Protein AF-A9YT18-F1 (afdb_monomer_lite)

Structure (mmCIF, N/CA/C/O backbone):
data_AF-A9YT18-F1
#
_entry.id   AF-A9YT18-F1
#
loop_
_atom_site.group_PDB
_atom_site.id
_atom_site.type_symbol
_atom_site.label_atom_id
_atom_site.label_alt_id
_atom_site.label_comp_id
_atom_site.label_asym_id
_atom_site.label_entity_id
_atom_site.label_seq_id
_atom_site.pdbx_PDB_ins_code
_atom_site.Cartn_x
_atom_site.Cartn_y
_atom_site.Cartn_z
_atom_site.occupancy
_atom_site.B_iso_or_equiv
_atom_site.auth_seq_id
_atom_site.auth_comp_id
_atom_site.auth_asym_id
_atom_site.auth_atom_id
_atom_site.pdbx_PDB_model_num
ATOM 1 N N . LEU A 1 1 ? 2.491 -1.781 -35.349 1.00 72.50 1 LEU A N 1
ATOM 2 C CA . LEU A 1 1 ? 1.816 -2.955 -35.963 1.00 72.50 1 LEU A CA 1
ATOM 3 C C . LEU A 1 1 ? 1.189 -2.641 -37.319 1.00 72.50 1 LEU A C 1
ATOM 5 O O . LEU A 1 1 ? 1.474 -3.359 -38.265 1.00 72.50 1 LEU A O 1
ATOM 9 N N . TRP A 1 2 ? 0.388 -1.575 -37.447 1.00 85.00 2 TRP A N 1
ATOM 10 C CA . TRP A 1 2 ? -0.255 -1.198 -38.718 1.00 85.00 2 TRP A CA 1
ATOM 11 C C . TRP A 1 2 ? 0.732 -1.063 -39.898 1.00 85.00 2 TRP A C 1
ATOM 13 O O . TRP A 1 2 ? 0.502 -1.665 -40.943 1.00 85.00 2 TRP A O 1
ATOM 23 N N . CYS A 1 3 ? 1.879 -0.404 -39.691 1.00 82.00 3 CYS A N 1
ATOM 24 C CA . CYS A 1 3 ? 2.915 -0.234 -40.722 1.00 82.00 3 CYS A CA 1
ATOM 25 C C . CYS A 1 3 ? 3.672 -1.520 -41.110 1.00 82.00 3 CYS A C 1
ATOM 27 O O . CYS A 1 3 ? 4.308 -1.545 -42.154 1.00 82.00 3 CYS A O 1
ATOM 29 N N . PHE A 1 4 ? 3.603 -2.582 -40.301 1.00 85.62 4 PHE A N 1
ATOM 30 C CA . PHE A 1 4 ? 4.322 -3.849 -40.523 1.00 85.62 4 PHE A CA 1
ATOM 31 C C . PHE A 1 4 ? 3.379 -4.985 -40.956 1.00 85.62 4 PHE A C 1
ATOM 33 O O . PHE A 1 4 ? 3.646 -6.167 -40.741 1.00 85.62 4 PHE A O 1
ATOM 40 N N . ARG A 1 5 ? 2.214 -4.646 -41.526 1.00 87.88 5 ARG A N 1
ATOM 41 C CA . ARG A 1 5 ? 1.257 -5.636 -42.039 1.00 87.88 5 ARG A CA 1
ATOM 42 C C . ARG A 1 5 ? 1.825 -6.302 -43.297 1.00 87.88 5 ARG A C 1
ATOM 44 O O . ARG A 1 5 ? 2.353 -5.614 -44.159 1.00 87.88 5 ARG A O 1
ATOM 51 N N . SER A 1 6 ? 1.595 -7.607 -43.467 1.00 85.69 6 SER A N 1
ATOM 52 C CA . SER A 1 6 ? 2.076 -8.401 -44.619 1.00 85.69 6 SER A CA 1
ATOM 53 C C . SER A 1 6 ? 1.766 -7.792 -46.000 1.00 85.69 6 SER A C 1
ATOM 55 O O . SER A 1 6 ? 2.581 -7.905 -46.908 1.00 85.69 6 SER A O 1
ATOM 57 N N . LYS A 1 7 ? 0.631 -7.091 -46.159 1.00 86.62 7 LYS A N 1
ATOM 58 C CA . LYS A 1 7 ? 0.283 -6.391 -47.412 1.00 86.62 7 LYS A CA 1
ATOM 59 C C . LYS A 1 7 ? 1.126 -5.134 -47.687 1.00 86.62 7 LYS A C 1
ATOM 61 O O . LYS A 1 7 ? 1.215 -4.724 -48.834 1.00 86.62 7 LYS A O 1
ATOM 66 N N . ILE A 1 8 ? 1.679 -4.508 -46.647 1.00 85.56 8 ILE A N 1
ATOM 67 C CA . ILE A 1 8 ? 2.411 -3.231 -46.707 1.00 85.56 8 ILE A CA 1
ATOM 68 C C . ILE A 1 8 ? 3.926 -3.482 -46.653 1.00 85.56 8 ILE A C 1
ATOM 70 O O . ILE A 1 8 ? 4.667 -2.889 -47.429 1.00 85.56 8 ILE A O 1
ATOM 74 N N . SER A 1 9 ? 4.388 -4.405 -45.802 1.00 80.62 9 SER A N 1
ATOM 75 C CA . SER A 1 9 ? 5.783 -4.864 -45.742 1.00 80.62 9 SER A CA 1
ATOM 76 C C . SER A 1 9 ? 5.862 -6.387 -45.966 1.00 80.62 9 SER A C 1
ATOM 78 O O . SER A 1 9 ? 5.867 -7.154 -44.998 1.00 80.62 9 SER A O 1
ATOM 80 N N . PRO A 1 10 ? 5.886 -6.861 -47.225 1.00 80.31 10 PRO A N 1
ATOM 81 C CA . PRO A 1 10 ? 5.877 -8.295 -47.531 1.00 80.31 10 PRO A CA 1
ATOM 82 C C . PRO A 1 10 ? 7.226 -8.991 -47.284 1.00 80.31 10 PRO A C 1
ATOM 84 O O . PRO A 1 10 ? 7.256 -10.201 -47.081 1.00 80.31 10 PRO A O 1
ATOM 87 N N . ILE A 1 11 ? 8.337 -8.246 -47.286 1.00 87.12 11 ILE A N 1
ATOM 88 C CA . ILE A 1 11 ? 9.689 -8.780 -47.069 1.00 87.12 11 ILE A CA 1
ATOM 89 C C . ILE A 1 11 ? 10.172 -8.343 -45.676 1.00 87.12 11 ILE A C 1
ATOM 91 O O . ILE A 1 11 ? 10.188 -7.139 -45.403 1.00 87.12 11 ILE A O 1
ATOM 95 N N . PRO A 1 12 ? 10.573 -9.276 -44.790 1.00 84.12 12 PRO A N 1
ATOM 96 C CA . PRO A 1 12 ? 11.031 -8.930 -43.451 1.00 84.12 12 PRO A CA 1
ATOM 97 C C . PRO A 1 12 ? 12.426 -8.301 -43.486 1.00 84.12 12 PRO A C 1
ATOM 99 O O . PRO A 1 12 ? 13.345 -8.815 -44.128 1.00 84.12 12 PRO A O 1
ATOM 102 N N . GLN A 1 13 ? 12.603 -7.215 -42.736 1.00 83.38 13 GLN A N 1
ATOM 103 C CA . GLN A 1 13 ? 13.930 -6.672 -42.460 1.00 83.38 13 GLN A CA 1
ATOM 104 C C . GLN A 1 13 ? 14.674 -7.598 -41.487 1.00 83.38 13 GLN A C 1
ATOM 106 O O . GLN A 1 13 ? 14.121 -8.015 -40.472 1.00 83.38 13 GLN A O 1
ATOM 111 N N . ARG A 1 14 ? 15.932 -7.930 -41.797 1.00 83.38 14 ARG A N 1
ATOM 112 C CA . ARG A 1 14 ? 16.787 -8.805 -40.977 1.00 83.38 14 ARG A CA 1
ATOM 113 C C . ARG A 1 14 ? 17.767 -7.976 -40.149 1.00 83.38 14 ARG A C 1
ATOM 115 O O . ARG A 1 14 ? 18.955 -7.933 -40.450 1.00 83.38 14 ARG A O 1
ATOM 122 N N . ILE A 1 15 ? 17.253 -7.294 -39.130 1.00 86.25 15 ILE A N 1
ATOM 123 C CA . ILE A 1 15 ? 18.068 -6.601 -38.125 1.00 86.25 15 ILE A CA 1
ATOM 124 C C . ILE A 1 15 ? 18.095 -7.493 -36.887 1.00 86.25 15 ILE A C 1
ATOM 126 O O . ILE A 1 15 ? 17.040 -7.836 -36.364 1.00 86.25 15 ILE A O 1
ATOM 130 N N . VAL A 1 16 ? 19.289 -7.906 -36.463 1.00 87.31 16 VAL A N 1
ATOM 131 C CA . VAL A 1 16 ? 19.453 -8.879 -35.365 1.00 87.31 16 VAL A CA 1
ATOM 132 C C . VAL A 1 16 ? 19.973 -8.220 -34.087 1.00 87.31 16 VAL A C 1
ATOM 134 O O . VAL A 1 16 ? 19.664 -8.693 -33.003 1.00 87.31 16 VAL A O 1
ATOM 137 N N . HIS A 1 17 ? 20.714 -7.113 -34.197 1.00 88.81 17 HIS A N 1
ATOM 138 C CA . HIS A 1 17 ? 21.340 -6.456 -33.049 1.00 88.81 17 HIS A CA 1
ATOM 139 C C . HIS A 1 17 ? 21.197 -4.939 -33.133 1.00 88.81 17 HIS A C 1
ATOM 141 O O . HIS A 1 17 ? 21.303 -4.360 -34.219 1.00 88.81 17 HIS A O 1
ATOM 147 N N . GLY A 1 18 ? 20.990 -4.310 -31.977 1.00 91.81 18 GLY A N 1
ATOM 148 C CA . GLY A 1 18 ? 20.831 -2.867 -31.842 1.00 91.81 18 GLY A CA 1
ATOM 149 C C . GLY A 1 18 ? 21.423 -2.364 -30.531 1.00 91.81 18 GLY A C 1
ATOM 150 O O . GLY A 1 18 ? 20.708 -1.820 -29.700 1.00 91.81 18 GLY A O 1
ATOM 151 N N . THR A 1 19 ? 22.735 -2.508 -30.343 1.00 93.56 19 THR A N 1
ATOM 152 C CA . THR A 1 19 ? 23.405 -2.211 -29.062 1.00 93.56 19 THR A CA 1
ATOM 153 C C . THR A 1 19 ? 23.123 -0.799 -28.530 1.00 93.56 19 THR A C 1
ATOM 155 O O . THR A 1 19 ? 22.974 -0.603 -27.330 1.00 93.56 19 THR A O 1
ATOM 158 N N . THR A 1 20 ? 22.996 0.205 -29.401 1.00 94.75 20 THR A N 1
ATOM 159 C CA . THR A 1 20 ? 22.693 1.584 -28.979 1.00 94.75 20 THR A CA 1
ATOM 160 C C . THR A 1 20 ? 21.284 1.736 -28.407 1.00 94.75 20 THR A C 1
ATOM 162 O O . THR A 1 20 ? 21.108 2.418 -27.397 1.00 94.75 20 THR A O 1
ATOM 165 N N . ILE A 1 21 ? 20.282 1.094 -29.018 1.00 95.06 21 ILE A N 1
ATOM 166 C CA . ILE A 1 21 ? 18.896 1.138 -28.537 1.00 95.06 21 ILE A CA 1
ATOM 167 C C . ILE A 1 21 ? 18.722 0.262 -27.287 1.00 95.06 21 ILE A C 1
ATOM 169 O O . ILE A 1 21 ? 17.997 0.652 -26.375 1.00 95.06 21 ILE A O 1
ATOM 173 N N . GLU A 1 22 ? 19.484 -0.833 -27.196 1.00 95.19 22 GLU A N 1
ATOM 174 C CA . GLU A 1 22 ? 19.595 -1.676 -26.002 1.00 95.19 22 GLU A CA 1
ATOM 175 C C . GLU A 1 22 ? 20.092 -0.902 -24.781 1.00 95.19 22 GLU A C 1
ATOM 177 O O . GLU A 1 22 ? 19.485 -0.955 -23.710 1.00 95.19 22 GLU A O 1
ATOM 182 N N . ILE A 1 23 ? 21.161 -0.121 -24.947 1.00 96.31 23 ILE A N 1
ATOM 183 C CA . ILE A 1 23 ? 21.684 0.740 -23.881 1.00 96.31 23 ILE A CA 1
ATOM 184 C C . ILE A 1 23 ? 20.643 1.798 -23.492 1.00 96.31 23 ILE A C 1
ATOM 186 O O . ILE A 1 23 ? 20.400 2.013 -22.303 1.00 96.31 23 ILE A O 1
ATOM 190 N N . LEU A 1 24 ? 19.985 2.424 -24.474 1.00 96.88 24 LEU A N 1
ATOM 191 C CA . LEU A 1 24 ? 18.994 3.474 -24.230 1.00 96.88 24 LEU A CA 1
ATOM 192 C C . LEU A 1 24 ? 17.813 2.963 -23.392 1.00 96.88 24 LEU A C 1
ATOM 194 O O . LEU A 1 24 ? 17.475 3.574 -22.377 1.00 96.88 24 LEU A O 1
ATOM 198 N N . TRP A 1 25 ? 17.201 1.841 -23.783 1.00 96.19 25 TRP A N 1
ATOM 199 C CA . TRP A 1 25 ? 16.074 1.280 -23.033 1.00 96.19 25 TRP A CA 1
ATOM 200 C C . TRP A 1 25 ? 16.492 0.593 -21.737 1.00 96.19 25 TRP A C 1
ATOM 202 O O . TRP A 1 25 ? 15.621 0.197 -20.978 1.00 96.19 25 TRP A O 1
ATOM 212 N N . THR A 1 26 ? 17.785 0.399 -21.480 1.00 96.19 26 THR A N 1
ATOM 213 C CA . THR A 1 26 ? 18.266 -0.105 -20.186 1.00 96.19 26 THR A CA 1
ATOM 214 C C . THR A 1 26 ? 18.439 1.053 -19.207 1.00 96.19 26 THR A C 1
ATOM 216 O O . THR A 1 26 ? 17.955 0.989 -18.081 1.00 96.19 26 THR A O 1
ATOM 219 N N . ILE A 1 27 ? 19.055 2.153 -19.650 1.00 97.88 27 ILE A N 1
ATOM 220 C CA . ILE A 1 27 ? 19.314 3.332 -18.811 1.00 97.88 27 ILE A CA 1
ATOM 221 C C . ILE A 1 27 ? 18.025 4.098 -18.499 1.00 97.88 27 ILE A C 1
ATOM 223 O O . ILE A 1 27 ? 17.830 4.534 -17.364 1.00 97.88 27 ILE A O 1
ATOM 227 N N . LEU A 1 28 ? 17.137 4.270 -19.484 1.00 97.44 28 LEU A N 1
ATOM 228 C CA . LEU A 1 28 ? 15.929 5.080 -19.318 1.00 97.44 28 LEU A CA 1
ATOM 229 C C . LEU A 1 28 ? 15.026 4.538 -18.186 1.00 97.44 28 LEU A C 1
ATOM 231 O O . LEU A 1 28 ? 14.696 5.317 -17.289 1.00 97.44 28 LEU A O 1
ATOM 235 N N . PRO A 1 29 ? 14.691 3.233 -18.118 1.00 97.19 29 PRO A N 1
ATOM 236 C CA . PRO A 1 29 ? 13.965 2.670 -16.981 1.00 97.19 29 PRO A CA 1
ATOM 237 C C . PRO A 1 29 ? 14.721 2.770 -15.655 1.00 97.19 29 PRO A C 1
ATOM 239 O O . PRO A 1 29 ? 14.094 3.043 -14.635 1.00 97.19 29 PRO A O 1
ATOM 242 N N . SER A 1 30 ? 16.050 2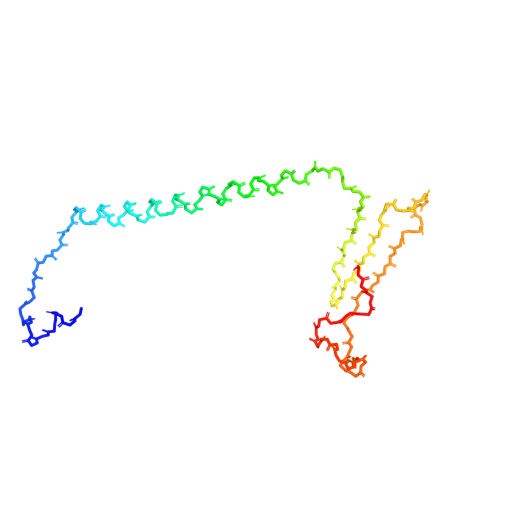.606 -15.639 1.00 97.62 30 SER A N 1
ATOM 243 C CA . SER A 1 30 ? 16.838 2.764 -14.407 1.00 97.62 30 SER A CA 1
ATOM 244 C C . SER A 1 30 ? 16.750 4.180 -13.835 1.00 97.62 30 SER A C 1
ATOM 246 O O . SER A 1 30 ? 16.629 4.345 -12.623 1.00 97.62 30 SER A O 1
ATOM 248 N N . ILE A 1 31 ? 16.754 5.205 -14.691 1.00 97.88 31 ILE A N 1
ATOM 249 C CA . ILE A 1 31 ? 16.573 6.600 -14.271 1.00 97.88 31 ILE A CA 1
ATOM 250 C C . ILE A 1 31 ? 15.158 6.821 -13.718 1.00 97.88 31 ILE A C 1
ATOM 252 O O . ILE A 1 31 ? 15.009 7.461 -12.679 1.00 97.88 31 ILE A O 1
ATOM 256 N N . ILE A 1 32 ? 14.125 6.262 -14.361 1.00 97.69 32 ILE A N 1
ATOM 257 C CA . ILE A 1 32 ? 12.744 6.332 -13.849 1.00 97.69 32 ILE A CA 1
ATOM 258 C C . ILE A 1 32 ? 12.659 5.714 -12.446 1.00 97.69 32 ILE A C 1
ATOM 260 O O . ILE A 1 32 ? 12.088 6.326 -11.545 1.00 97.69 32 ILE A O 1
ATOM 264 N N . LEU A 1 33 ? 13.265 4.541 -12.236 1.00 97.62 33 LEU A N 1
ATOM 265 C CA . LEU A 1 33 ? 13.307 3.901 -10.919 1.00 97.62 33 LEU A CA 1
ATOM 266 C C . LEU A 1 33 ? 14.027 4.769 -9.882 1.00 97.62 33 LEU A C 1
ATOM 268 O O . LEU A 1 33 ? 13.537 4.893 -8.763 1.00 97.62 33 LEU A O 1
ATOM 272 N N . MET A 1 34 ? 15.138 5.412 -10.252 1.00 97.19 34 MET A N 1
ATOM 273 C CA . MET A 1 34 ? 15.858 6.330 -9.363 1.00 97.19 34 MET A CA 1
ATOM 274 C C . MET A 1 34 ? 14.963 7.490 -8.905 1.00 97.19 34 MET A C 1
ATOM 276 O O . MET A 1 34 ? 14.919 7.806 -7.717 1.00 97.19 34 MET A O 1
ATOM 280 N N . PHE A 1 35 ? 14.201 8.091 -9.824 1.00 97.44 35 PHE A N 1
ATOM 281 C CA . PHE A 1 35 ? 13.280 9.182 -9.492 1.00 97.44 35 PHE A CA 1
ATOM 282 C C . PHE A 1 35 ? 12.133 8.756 -8.575 1.00 97.44 35 PHE A C 1
ATOM 284 O O . PHE A 1 35 ? 11.680 9.568 -7.776 1.00 97.44 35 PHE A O 1
ATOM 291 N N . ILE A 1 36 ? 11.671 7.508 -8.668 1.00 97.62 36 ILE A N 1
ATOM 292 C CA . ILE A 1 36 ? 10.639 6.967 -7.771 1.00 97.62 36 ILE A CA 1
ATOM 293 C C . ILE A 1 36 ? 11.239 6.620 -6.399 1.00 97.62 36 ILE A C 1
ATOM 295 O O . ILE A 1 36 ? 10.609 6.851 -5.368 1.00 97.62 36 ILE A O 1
ATOM 299 N N . ALA A 1 37 ? 12.466 6.096 -6.369 1.00 97.44 37 ALA A N 1
ATOM 300 C CA . ALA A 1 37 ? 13.118 5.648 -5.142 1.00 97.44 37 ALA A CA 1
ATOM 301 C C . ALA A 1 37 ? 13.453 6.803 -4.184 1.00 97.44 37 ALA A C 1
ATOM 303 O O . ALA A 1 37 ? 13.259 6.665 -2.980 1.00 97.44 37 ALA A O 1
ATOM 304 N N . ILE A 1 38 ? 13.911 7.950 -4.698 1.00 96.50 38 ILE A N 1
ATOM 305 C CA . ILE A 1 38 ? 14.296 9.108 -3.870 1.00 96.50 38 ILE A CA 1
ATOM 306 C C . ILE A 1 38 ? 13.160 9.575 -2.933 1.00 96.50 38 ILE A C 1
ATOM 308 O O . ILE A 1 38 ? 13.367 9.544 -1.719 1.00 96.50 38 ILE A O 1
ATOM 312 N N . PRO A 1 39 ? 11.961 9.960 -3.421 1.00 94.69 39 PRO A N 1
ATOM 313 C CA . PRO A 1 39 ? 10.873 10.379 -2.538 1.00 94.69 39 PRO A CA 1
ATOM 314 C C . PRO A 1 39 ? 10.373 9.234 -1.649 1.00 94.69 39 PRO A C 1
ATOM 316 O O . PRO A 1 39 ? 9.971 9.483 -0.515 1.00 94.69 39 PRO A O 1
ATOM 319 N N . SER A 1 40 ? 10.439 7.983 -2.127 1.00 95.75 40 SER A N 1
ATOM 320 C CA . SER A 1 40 ? 10.067 6.808 -1.332 1.00 95.75 40 SER A CA 1
ATOM 321 C C . SER A 1 40 ? 10.965 6.637 -0.106 1.00 95.75 40 SER A C 1
ATOM 323 O O . SER A 1 40 ? 10.458 6.355 0.976 1.00 95.75 40 SER A O 1
ATOM 325 N N . PHE A 1 41 ? 12.281 6.812 -0.253 1.00 95.06 41 PHE A N 1
ATOM 326 C CA . PHE A 1 41 ? 13.205 6.722 0.876 1.00 95.06 41 PHE A CA 1
ATOM 327 C C . PHE A 1 41 ? 13.047 7.896 1.834 1.00 95.06 41 PHE A C 1
ATOM 329 O O . PHE A 1 41 ? 13.026 7.679 3.041 1.00 95.06 41 PHE A O 1
ATOM 336 N N . THR A 1 42 ? 12.886 9.122 1.327 1.00 93.06 42 THR A N 1
ATOM 337 C CA . THR A 1 42 ? 12.628 10.285 2.189 1.00 93.06 42 THR A CA 1
ATOM 338 C C . THR A 1 42 ? 11.390 10.066 3.054 1.00 93.06 42 THR A C 1
ATOM 340 O O . THR A 1 42 ? 11.456 10.271 4.261 1.00 93.06 42 THR A O 1
ATOM 343 N N . LEU A 1 43 ? 10.293 9.589 2.458 1.00 91.69 43 LEU A N 1
ATOM 344 C CA . LEU A 1 43 ? 9.064 9.280 3.184 1.00 91.69 43 LEU A CA 1
ATOM 345 C C . LEU A 1 43 ? 9.285 8.196 4.243 1.00 91.69 43 LEU A C 1
ATOM 347 O O . LEU A 1 43 ? 8.839 8.369 5.373 1.00 91.69 43 LEU A O 1
ATOM 351 N N . LEU A 1 44 ? 9.992 7.115 3.898 1.00 91.69 44 LEU A N 1
ATOM 352 C CA . LEU A 1 44 ? 10.290 6.026 4.830 1.00 91.69 44 LEU A CA 1
ATOM 353 C C . LEU A 1 44 ? 11.037 6.533 6.067 1.00 91.69 44 LEU A C 1
ATOM 355 O O . LEU A 1 44 ? 10.624 6.241 7.183 1.00 91.69 44 LEU A O 1
ATOM 359 N N . TYR A 1 45 ? 12.092 7.327 5.879 1.00 89.88 45 TYR A N 1
ATOM 360 C CA . TYR A 1 45 ? 12.851 7.873 7.006 1.00 89.88 45 TYR A CA 1
ATOM 361 C C . TYR A 1 45 ? 12.046 8.895 7.815 1.00 89.88 45 TYR A C 1
ATOM 363 O O . TYR A 1 45 ? 12.125 8.900 9.036 1.00 89.88 45 TYR A O 1
ATOM 371 N N . SER A 1 46 ? 11.216 9.716 7.164 1.00 88.38 46 SER A N 1
ATOM 372 C CA . SER A 1 46 ? 10.331 10.647 7.880 1.00 88.38 46 SER A CA 1
ATOM 373 C C . SER A 1 46 ? 9.252 9.945 8.713 1.00 88.38 46 SER A C 1
ATOM 375 O O . SER A 1 46 ? 8.779 10.524 9.685 1.00 88.38 46 SER A O 1
ATOM 377 N N . MET A 1 47 ? 8.839 8.728 8.341 1.00 86.38 47 MET A N 1
ATOM 378 C CA . MET A 1 47 ? 7.893 7.926 9.128 1.00 86.38 47 MET A CA 1
ATOM 379 C C . MET A 1 47 ? 8.541 7.249 10.341 1.00 86.38 47 MET A C 1
ATOM 381 O O . MET A 1 47 ? 7.844 6.993 11.318 1.00 86.38 47 MET A O 1
ATOM 385 N N . ASP A 1 48 ? 9.838 6.951 10.284 1.00 80.12 48 ASP A N 1
ATOM 386 C CA . ASP A 1 48 ? 10.566 6.325 11.396 1.00 80.12 48 ASP A CA 1
ATOM 387 C C . ASP A 1 48 ? 10.841 7.328 12.534 1.00 80.12 48 ASP A C 1
ATOM 389 O O . ASP A 1 48 ? 10.767 6.979 13.708 1.00 80.12 48 ASP A O 1
ATOM 393 N N . ASP A 1 49 ? 11.026 8.612 12.201 1.00 73.12 49 ASP A N 1
ATOM 394 C CA . ASP A 1 49 ? 11.239 9.712 13.160 1.00 73.12 49 ASP A CA 1
ATOM 395 C C . ASP A 1 49 ? 9.977 10.110 13.974 1.00 73.12 49 ASP A C 1
ATOM 397 O O . ASP A 1 49 ? 9.960 11.149 14.640 1.00 73.12 49 ASP A O 1
ATOM 401 N N . VAL A 1 50 ? 8.909 9.298 13.988 1.00 62.06 50 VAL A N 1
ATOM 402 C CA . VAL A 1 50 ? 7.679 9.530 14.785 1.00 62.06 50 VAL A CA 1
ATOM 403 C C . VAL A 1 50 ? 7.898 9.134 16.255 1.00 62.06 50 VAL A C 1
ATOM 405 O O . VAL A 1 50 ? 7.144 8.377 16.858 1.00 62.06 50 VAL A O 1
ATOM 408 N N . VAL A 1 51 ? 8.956 9.673 16.857 1.00 57.00 51 VAL A N 1
ATOM 409 C CA . VAL A 1 51 ? 9.258 9.562 18.287 1.00 57.00 51 VAL A CA 1
ATOM 410 C C . VAL A 1 51 ? 9.201 10.962 18.885 1.00 57.00 51 VAL A C 1
ATOM 412 O O . VAL A 1 51 ? 10.206 11.558 19.261 1.00 57.00 51 VAL A O 1
ATOM 415 N N . VAL A 1 52 ? 7.997 11.522 18.929 1.00 59.84 52 VAL A N 1
ATOM 416 C CA . VAL A 1 52 ? 7.687 12.629 19.836 1.00 59.84 52 VAL A CA 1
ATOM 417 C C . VAL A 1 52 ? 6.781 12.027 20.891 1.00 59.84 52 VAL A C 1
ATOM 419 O O . VAL A 1 52 ? 5.765 11.436 20.530 1.00 59.84 52 VAL A O 1
ATOM 422 N N . ASP A 1 53 ? 7.212 12.101 22.148 1.00 72.31 53 ASP A N 1
ATOM 423 C CA . ASP A 1 53 ? 6.608 11.458 23.317 1.00 72.31 53 ASP A CA 1
ATOM 424 C C . ASP A 1 53 ? 5.082 11.271 23.182 1.00 72.31 53 ASP A C 1
ATOM 426 O O . ASP A 1 53 ? 4.347 12.266 23.119 1.00 72.31 53 ASP A O 1
ATOM 430 N N . PRO A 1 54 ? 4.582 10.020 23.091 1.00 75.94 54 PRO A N 1
ATOM 431 C CA . PRO A 1 54 ? 3.158 9.788 22.907 1.00 75.94 54 PRO A CA 1
ATOM 432 C C . PRO A 1 54 ? 2.400 10.293 24.137 1.00 75.94 54 PRO A C 1
ATOM 434 O O . PRO A 1 54 ? 2.715 9.935 25.268 1.00 75.94 54 PRO A O 1
ATOM 437 N N . ALA A 1 55 ? 1.384 11.129 23.916 1.00 80.94 55 ALA A N 1
ATOM 438 C CA . ALA A 1 55 ? 0.554 11.651 25.003 1.00 80.94 55 ALA A CA 1
ATOM 439 C C . ALA A 1 55 ? -0.390 10.587 25.596 1.00 80.94 55 ALA A C 1
ATOM 441 O O . ALA A 1 55 ? -0.822 10.734 26.737 1.00 80.94 55 ALA A O 1
ATOM 442 N N . ILE A 1 56 ? -0.746 9.568 24.802 1.00 82.94 56 ILE A N 1
ATOM 443 C CA . ILE A 1 56 ? -1.607 8.440 25.176 1.00 82.94 56 ILE A CA 1
ATOM 444 C C . ILE A 1 56 ? -1.117 7.185 24.445 1.00 82.94 56 ILE A C 1
ATOM 446 O O . ILE A 1 56 ? -0.865 7.220 23.238 1.00 82.94 56 ILE A O 1
ATOM 450 N N . THR A 1 57 ? -1.068 6.071 25.163 1.00 85.50 57 THR A N 1
ATOM 451 C CA . THR A 1 57 ? -0.727 4.738 24.676 1.00 85.50 57 THR A CA 1
ATOM 452 C C . THR A 1 57 ? -1.955 3.835 24.760 1.00 85.50 57 THR A C 1
ATOM 454 O O . THR A 1 57 ? -2.544 3.639 25.826 1.00 85.50 57 THR A O 1
ATOM 457 N N . ILE A 1 58 ? -2.344 3.280 23.611 1.00 87.31 58 ILE A N 1
ATOM 458 C CA . ILE A 1 58 ? -3.422 2.294 23.489 1.00 87.31 58 ILE A CA 1
ATOM 459 C C . ILE A 1 58 ? -2.810 1.008 22.956 1.00 87.31 58 ILE A C 1
ATOM 461 O O . ILE A 1 58 ? -2.134 1.005 21.925 1.00 87.31 58 ILE A O 1
ATOM 465 N N . LYS A 1 59 ? -3.074 -0.099 23.639 1.00 89.31 59 LYS A N 1
ATOM 466 C CA . LYS A 1 59 ? -2.660 -1.429 23.207 1.00 89.31 59 LYS A CA 1
ATOM 467 C C . LYS A 1 59 ? -3.843 -2.133 22.551 1.00 89.31 59 LYS A C 1
ATOM 469 O O . LYS A 1 59 ? -4.826 -2.436 23.214 1.00 89.31 59 LYS A O 1
ATOM 474 N N . ALA A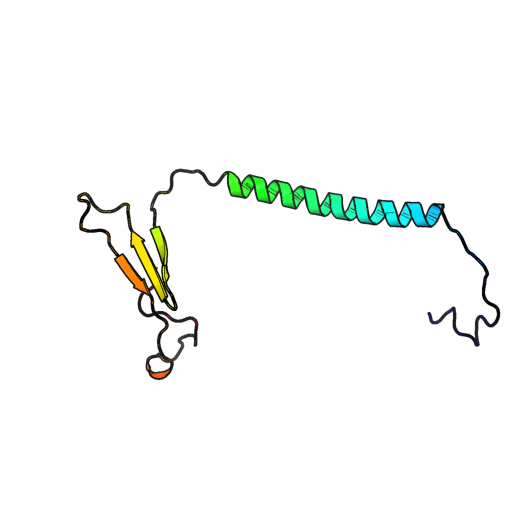 1 60 ? -3.735 -2.394 21.248 1.00 91.88 60 ALA A N 1
ATOM 475 C CA . ALA A 1 60 ? -4.714 -3.163 20.483 1.00 91.88 60 ALA A CA 1
ATOM 476 C C . ALA A 1 60 ? -4.282 -4.636 20.391 1.00 91.88 60 ALA A C 1
ATOM 478 O O . ALA A 1 60 ? -3.206 -4.944 19.873 1.00 91.88 60 ALA A O 1
ATOM 479 N N . ILE A 1 61 ? -5.118 -5.547 20.883 1.00 93.62 61 ILE A N 1
ATOM 480 C CA . ILE A 1 61 ? -4.895 -6.995 20.887 1.00 93.62 61 ILE A CA 1
ATOM 481 C C . ILE A 1 61 ? -5.868 -7.638 19.897 1.00 93.62 61 ILE A C 1
ATOM 483 O O . ILE A 1 61 ? -7.083 -7.513 20.028 1.00 93.62 61 ILE A O 1
ATOM 487 N N . GLY A 1 62 ? -5.332 -8.330 18.892 1.00 94.94 62 GLY A N 1
ATOM 488 C CA . GLY A 1 62 ? -6.133 -9.082 17.926 1.00 94.94 62 GLY A CA 1
ATOM 489 C C . GLY A 1 62 ? -6.405 -10.501 18.416 1.00 94.94 62 GLY A C 1
ATOM 490 O O . GLY A 1 62 ? -5.478 -11.307 18.513 1.00 94.94 62 GLY A O 1
ATOM 491 N N . HIS A 1 63 ? -7.670 -10.816 18.684 1.00 93.00 63 HIS A N 1
ATOM 492 C CA . HIS A 1 63 ? -8.132 -12.172 18.968 1.00 93.00 63 HIS A CA 1
ATOM 493 C C . HIS A 1 63 ? -8.746 -12.803 17.714 1.00 93.00 63 HIS A C 1
ATOM 495 O O . HIS A 1 63 ? -8.983 -12.147 16.697 1.00 93.00 63 HIS A O 1
ATOM 501 N N . GLN A 1 64 ? -9.017 -14.109 17.758 1.00 93.19 64 GLN A N 1
ATOM 502 C CA . GLN A 1 64 ? -9.716 -14.754 16.655 1.00 93.19 64 GLN A CA 1
ATOM 503 C C . GLN A 1 64 ? -11.173 -14.255 16.595 1.00 93.19 64 GLN A C 1
ATOM 505 O O . GLN A 1 64 ? -12.007 -14.646 17.408 1.00 93.19 64 GLN A O 1
ATOM 510 N N . TRP A 1 65 ? -11.412 -13.406 15.584 1.00 90.94 65 TRP A N 1
ATOM 511 C CA . TRP A 1 65 ? -12.653 -12.729 15.161 1.00 90.94 65 TRP A CA 1
ATOM 512 C C . TRP A 1 65 ? -13.101 -11.474 15.926 1.00 90.94 65 TRP A C 1
ATOM 514 O O . TRP A 1 65 ? -14.189 -10.976 15.647 1.00 90.94 65 TRP A O 1
ATOM 524 N N . TYR A 1 66 ? -12.277 -10.915 16.812 1.00 92.56 66 TYR A N 1
ATOM 525 C CA . TYR A 1 66 ? -12.572 -9.646 17.492 1.00 92.56 66 TYR A CA 1
ATOM 526 C C . TYR A 1 66 ? -11.287 -8.944 17.950 1.00 92.56 66 TYR A C 1
ATOM 528 O O . TYR A 1 66 ? -10.201 -9.532 17.921 1.00 92.56 66 TYR A O 1
ATOM 536 N N . TRP A 1 67 ? -11.410 -7.687 18.366 1.00 94.88 67 TRP A N 1
ATOM 537 C CA . TRP A 1 67 ? -10.296 -6.879 18.868 1.00 94.88 67 TRP A CA 1
ATOM 538 C C . TRP A 1 67 ? -10.530 -6.503 20.327 1.00 94.88 67 TRP A C 1
ATOM 540 O O . TRP A 1 67 ? -11.671 -6.338 20.734 1.00 94.88 67 TRP A O 1
ATOM 550 N N . SER A 1 68 ? -9.465 -6.354 21.107 1.00 92.31 68 SER A N 1
ATOM 551 C CA . SER A 1 68 ? -9.516 -5.834 22.476 1.00 92.31 68 SER A CA 1
ATOM 552 C C . SER A 1 68 ? -8.579 -4.638 22.596 1.00 92.31 68 SER A C 1
ATOM 554 O O . SER A 1 68 ? -7.493 -4.647 22.007 1.00 92.31 68 SER A O 1
ATOM 556 N N . TYR A 1 69 ? -8.990 -3.599 23.317 1.00 92.12 69 TYR A N 1
ATOM 557 C CA . TYR A 1 69 ? -8.224 -2.364 23.477 1.00 92.12 69 TYR A CA 1
ATOM 558 C C . TYR A 1 69 ? -7.979 -2.078 24.953 1.00 92.12 69 TYR A C 1
ATOM 560 O O . TYR A 1 69 ? -8.918 -2.076 25.744 1.00 92.12 69 TYR A O 1
ATOM 568 N N . GLU A 1 70 ? -6.725 -1.804 25.315 1.00 88.81 70 GLU A N 1
ATOM 569 C CA . GLU A 1 70 ? -6.305 -1.476 26.681 1.00 88.81 70 GLU A CA 1
ATOM 570 C C . GLU A 1 70 ? -5.656 -0.083 26.717 1.00 88.81 70 GLU A C 1
ATOM 572 O O . GLU A 1 70 ? -4.690 0.175 25.992 1.00 88.81 70 GLU A O 1
ATOM 577 N N . TYR A 1 71 ? -6.147 0.806 27.587 1.00 86.88 71 TYR A N 1
ATOM 578 C CA . TYR A 1 71 ? -5.511 2.100 27.872 1.00 86.88 71 TYR A CA 1
ATOM 579 C C . TYR A 1 71 ? -4.557 1.944 29.061 1.00 86.88 71 TYR A C 1
ATOM 581 O O . TYR A 1 71 ? -4.998 1.768 30.202 1.00 86.88 71 TYR A O 1
ATOM 589 N N . SER A 1 72 ? -3.249 2.008 28.804 1.00 72.12 72 SER A N 1
ATOM 590 C CA . SER A 1 72 ? -2.214 1.791 29.828 1.00 72.12 72 SER A CA 1
ATOM 591 C C . SER A 1 72 ? -1.936 3.016 30.701 1.00 72.12 72 SER A C 1
ATOM 593 O O . SER A 1 72 ? -1.479 2.868 31.830 1.00 72.12 72 SER A O 1
ATOM 595 N N . ASP A 1 73 ? -2.229 4.219 30.206 1.00 71.38 73 ASP A N 1
ATOM 596 C CA . ASP A 1 73 ? -1.639 5.449 30.758 1.00 71.38 73 ASP A CA 1
ATOM 597 C C . ASP A 1 73 ? -2.446 6.083 31.901 1.00 71.38 73 ASP A C 1
ATOM 599 O O . ASP A 1 73 ? -1.955 6.971 32.595 1.00 71.38 73 ASP A O 1
ATOM 603 N N . TYR A 1 74 ? -3.686 5.635 32.124 1.00 63.59 74 TYR A N 1
ATOM 604 C CA . TYR A 1 74 ? -4.632 6.311 33.020 1.00 63.59 74 TYR A CA 1
ATOM 605 C C . TYR A 1 74 ? -4.783 5.690 34.418 1.00 63.59 74 TYR A C 1
ATOM 607 O O . TYR A 1 74 ? -5.645 6.137 35.174 1.00 63.59 74 TYR A O 1
ATOM 615 N N . ASN A 1 75 ? -3.946 4.722 34.817 1.00 59.75 75 ASN A N 1
ATOM 616 C CA . ASN A 1 75 ? -4.154 3.991 36.074 1.00 59.75 75 ASN A CA 1
ATOM 617 C C . ASN A 1 75 ? -2.977 4.058 37.050 1.00 59.75 75 ASN A C 1
ATOM 619 O O . ASN A 1 75 ? -1.882 3.586 36.777 1.00 59.75 75 ASN A O 1
ATOM 623 N N . ASN A 1 76 ? -3.251 4.606 38.240 1.00 55.31 76 ASN A N 1
ATOM 624 C CA . ASN A 1 76 ? -2.314 4.702 39.370 1.00 55.31 76 ASN A CA 1
ATOM 625 C C . ASN A 1 76 ? -2.072 3.359 40.098 1.00 55.31 76 ASN A C 1
ATOM 627 O O . ASN A 1 76 ? -1.292 3.311 41.047 1.00 55.31 76 ASN A O 1
ATOM 631 N N . SER A 1 77 ? -2.749 2.280 39.702 1.00 55.91 77 SER A N 1
ATOM 632 C CA . SER A 1 77 ? -2.632 0.946 40.302 1.00 55.91 77 SER A CA 1
ATOM 633 C C . SER A 1 77 ? -2.845 -0.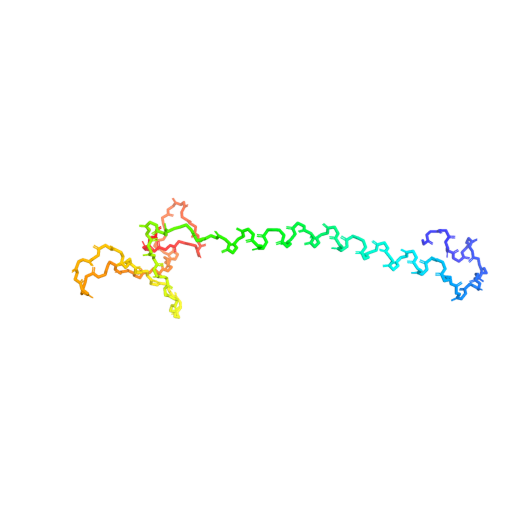125 39.230 1.00 55.91 77 SER A C 1
ATOM 635 O O . SER A 1 77 ? -3.815 -0.023 38.479 1.00 55.91 77 SER A O 1
ATOM 637 N N . ASP A 1 78 ? -1.979 -1.145 39.206 1.00 57.16 78 ASP A N 1
ATOM 638 C CA . ASP A 1 78 ? -1.850 -2.219 38.193 1.00 57.16 78 ASP A CA 1
ATOM 639 C C . ASP A 1 78 ? -3.138 -3.006 37.840 1.00 57.16 78 ASP A C 1
ATOM 641 O O . ASP A 1 78 ? -3.127 -3.828 36.929 1.00 57.16 78 ASP A O 1
ATOM 645 N N . GLU A 1 79 ? -4.260 -2.776 38.528 1.00 56.97 79 GLU A N 1
ATOM 646 C CA . GLU A 1 79 ? -5.470 -3.608 38.447 1.00 56.97 79 GLU A CA 1
ATOM 647 C C . GLU A 1 79 ? -6.681 -2.942 37.761 1.00 56.97 79 GLU A C 1
ATOM 649 O O . GLU A 1 79 ? -7.736 -3.566 37.669 1.00 56.97 79 GLU A O 1
ATOM 654 N N . GLN A 1 80 ? -6.580 -1.694 37.279 1.00 55.31 80 GLN A N 1
ATOM 655 C CA . GLN A 1 80 ? -7.723 -0.976 36.674 1.00 55.31 80 GLN A CA 1
ATOM 656 C C . GLN A 1 80 ? -7.474 -0.450 35.255 1.00 55.31 80 GLN A C 1
ATOM 658 O O . GLN A 1 80 ? -8.026 0.582 34.889 1.00 55.31 80 GLN A O 1
ATOM 663 N N . SER A 1 81 ? -6.682 -1.138 34.424 1.00 62.75 81 SER A N 1
ATOM 664 C CA . SER A 1 81 ? -6.618 -0.825 32.985 1.00 62.75 81 SER A CA 1
ATOM 665 C C . SER A 1 81 ? -8.030 -0.734 32.391 1.00 62.75 81 SER A C 1
ATOM 667 O O . SER A 1 8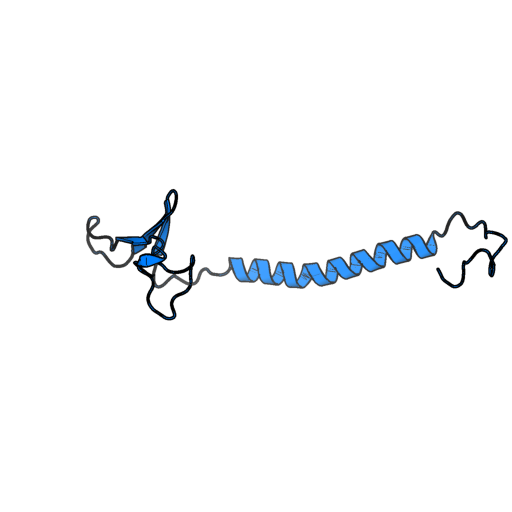1 ? -8.826 -1.664 32.511 1.00 62.75 81 SER A O 1
ATOM 669 N N . LEU A 1 82 ? -8.365 0.408 31.772 1.00 76.31 82 LEU A N 1
ATOM 670 C CA . LEU A 1 82 ? -9.609 0.526 31.014 1.00 76.31 82 LEU A CA 1
ATOM 671 C C . LEU A 1 82 ? -9.442 -0.382 29.795 1.00 76.31 82 LEU A C 1
ATOM 673 O O . LEU A 1 82 ? -8.654 -0.069 28.902 1.00 76.31 82 LEU A O 1
ATOM 677 N N . ALA A 1 83 ? -10.123 -1.524 29.816 1.00 85.06 83 ALA A N 1
ATOM 678 C CA . ALA A 1 83 ? -10.055 -2.540 28.781 1.00 85.06 83 ALA A CA 1
ATOM 679 C C . ALA A 1 83 ? -11.462 -2.876 28.289 1.00 85.06 83 ALA A C 1
ATOM 681 O O . ALA A 1 83 ? -12.376 -3.056 29.099 1.00 85.06 83 ALA A O 1
ATOM 682 N N . PHE A 1 84 ? -11.639 -2.950 26.972 1.00 89.81 84 PHE A N 1
ATOM 683 C CA . PHE A 1 84 ? -12.897 -3.374 26.364 1.00 89.81 84 PHE A CA 1
ATOM 684 C C . PHE A 1 84 ? -12.664 -4.187 25.092 1.00 89.81 84 PHE A C 1
ATOM 686 O O . PHE A 1 84 ? -11.674 -3.995 24.384 1.00 89.81 84 PHE A O 1
ATOM 693 N N . ASP A 1 85 ? -13.621 -5.061 24.790 1.00 92.56 85 ASP A N 1
ATOM 694 C CA . ASP A 1 85 ? -13.648 -5.849 23.563 1.00 92.56 85 ASP A CA 1
ATOM 695 C C . ASP A 1 85 ? -14.544 -5.183 22.512 1.00 92.56 85 ASP A C 1
ATOM 697 O O . ASP A 1 85 ? -15.563 -4.576 22.836 1.00 92.56 85 ASP A O 1
ATOM 701 N N . SER A 1 86 ? -14.151 -5.307 21.250 1.00 93.31 86 SER A N 1
ATOM 702 C CA . SER A 1 86 ? -14.818 -4.758 20.076 1.00 93.31 86 SER A CA 1
ATOM 703 C C . SER A 1 86 ? -15.190 -5.896 19.124 1.00 93.31 86 SER A C 1
ATOM 705 O O . SER A 1 86 ? -14.320 -6.526 18.504 1.00 93.31 86 SER A O 1
ATOM 707 N N . TYR A 1 87 ? -16.490 -6.169 19.031 1.00 92.88 87 TYR A N 1
ATOM 708 C CA . TYR A 1 87 ? -17.107 -7.179 18.176 1.00 92.88 87 TYR A CA 1
ATOM 709 C C . TYR A 1 87 ? -17.864 -6.528 17.022 1.00 92.88 87 TYR A C 1
ATOM 711 O O . TYR A 1 87 ? -18.399 -5.430 17.140 1.00 92.88 87 TYR A O 1
ATOM 719 N N . MET A 1 88 ? -17.951 -7.242 15.899 1.00 93.06 88 MET A N 1
ATOM 720 C CA . MET A 1 88 ? -18.774 -6.823 14.767 1.00 93.06 88 MET A CA 1
ATOM 721 C C . MET A 1 88 ? -20.262 -6.925 15.114 1.00 9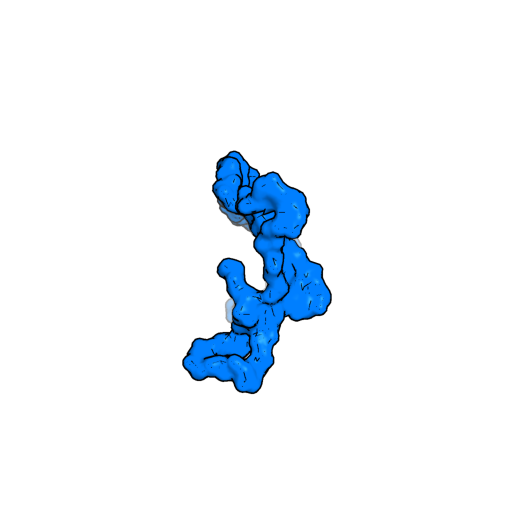3.06 88 MET A C 1
ATOM 723 O O . MET A 1 88 ? -20.715 -7.971 15.583 1.00 93.06 88 MET A O 1
ATOM 727 N N . VAL A 1 89 ? -21.021 -5.868 14.823 1.00 91.94 89 VAL A N 1
AT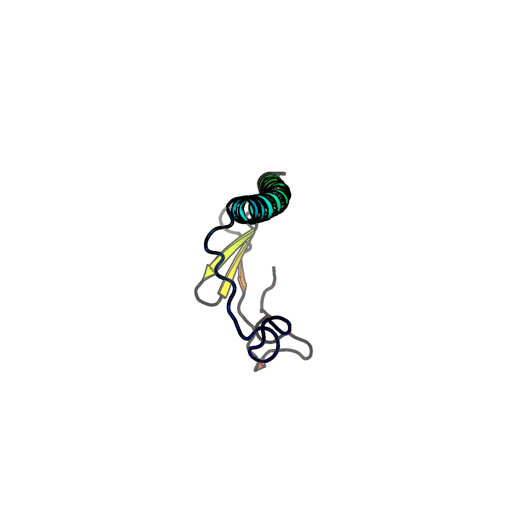OM 728 C CA . VAL A 1 89 ? -22.475 -5.846 15.033 1.00 91.94 89 VAL A CA 1
ATOM 729 C C . VAL A 1 89 ? -23.163 -6.752 13.995 1.00 91.94 89 VAL A C 1
ATOM 731 O O . VAL A 1 89 ? -22.909 -6.593 12.793 1.00 91.94 89 VAL A O 1
ATOM 734 N N . PRO A 1 90 ? -24.013 -7.711 14.415 1.00 91.75 90 PRO A N 1
ATOM 735 C CA . PRO A 1 90 ? -24.797 -8.544 13.504 1.00 91.75 90 PRO A CA 1
ATOM 736 C C . PRO A 1 90 ? -25.758 -7.722 12.642 1.00 91.75 90 PRO A C 1
ATOM 738 O O . PRO A 1 90 ? -26.232 -6.674 13.063 1.00 91.75 90 PRO A O 1
ATOM 741 N N . GLU A 1 91 ? -26.106 -8.223 11.453 1.00 88.31 91 GLU A N 1
ATOM 742 C CA . GLU A 1 91 ? -26.972 -7.488 10.514 1.00 88.31 91 GLU A CA 1
ATOM 743 C C . GLU A 1 91 ? -28.360 -7.156 11.089 1.00 88.31 91 GLU A C 1
ATOM 745 O O . GLU A 1 91 ? -28.931 -6.129 10.730 1.00 88.31 91 GLU A O 1
ATOM 750 N N . ASP A 1 92 ? -28.866 -7.989 12.001 1.00 90.56 92 ASP A N 1
ATOM 751 C CA . ASP A 1 92 ? -30.160 -7.798 12.666 1.00 90.56 92 ASP A CA 1
ATOM 752 C C . ASP A 1 92 ? -30.147 -6.649 13.692 1.00 90.56 92 ASP A C 1
ATOM 754 O O . ASP A 1 92 ? -31.191 -6.050 13.950 1.00 90.56 92 ASP A O 1
ATOM 758 N N . ASP A 1 93 ? -28.970 -6.320 14.237 1.00 90.56 93 ASP A N 1
ATOM 759 C CA . ASP A 1 93 ? -28.775 -5.280 15.255 1.00 90.56 93 ASP A CA 1
ATOM 760 C C . ASP A 1 93 ? -28.299 -3.944 14.645 1.00 90.56 93 ASP A C 1
ATOM 762 O O . ASP A 1 93 ? -28.043 -2.980 15.369 1.00 90.56 93 ASP A O 1
ATOM 766 N N . LEU A 1 94 ? -28.176 -3.862 13.313 1.00 90.12 94 LEU A N 1
ATOM 767 C CA . LEU A 1 94 ? -27.761 -2.639 12.624 1.00 90.12 94 LEU A CA 1
ATOM 768 C C . LEU A 1 94 ? -28.894 -1.605 12.574 1.00 90.12 94 LEU A C 1
ATOM 770 O O . LEU A 1 94 ? -30.000 -1.870 12.095 1.00 90.12 94 LEU A O 1
ATOM 774 N N . GLU A 1 95 ? -28.589 -0.374 12.978 1.00 90.31 95 GLU A N 1
ATOM 775 C CA . GLU A 1 95 ? -29.511 0.755 12.848 1.00 90.31 95 GLU A CA 1
ATOM 776 C C . GLU A 1 95 ? -29.532 1.331 11.420 1.00 90.31 95 GLU A C 1
ATOM 778 O O . GLU A 1 95 ? -28.591 1.201 10.630 1.00 90.31 95 GLU A O 1
ATOM 783 N N . LEU A 1 96 ? -30.618 2.028 11.070 1.00 88.00 96 LEU A N 1
ATOM 784 C CA . LEU A 1 96 ? -30.779 2.616 9.742 1.00 88.00 96 LEU A CA 1
ATOM 785 C C . LEU A 1 96 ? -29.715 3.701 9.488 1.00 88.00 96 LEU A C 1
ATOM 787 O O . LEU A 1 96 ? -29.771 4.786 10.059 1.00 88.00 96 LEU A O 1
ATOM 791 N N . GLY A 1 97 ? -28.767 3.407 8.594 1.00 89.25 97 GLY A N 1
ATOM 792 C CA . GLY A 1 97 ? -27.640 4.287 8.255 1.00 89.25 97 GLY A CA 1
ATOM 793 C C . GLY A 1 97 ? -26.262 3.730 8.626 1.00 89.25 97 GLY A C 1
ATOM 794 O O . GLY A 1 97 ? -25.258 4.300 8.204 1.00 89.25 97 GLY A O 1
ATOM 795 N N . GLN A 1 98 ? -26.204 2.615 9.356 1.00 92.00 98 GLN A N 1
ATOM 796 C CA . GLN A 1 98 ? -24.966 1.937 9.743 1.00 92.00 98 GLN A CA 1
ATOM 797 C C . GLN A 1 98 ? -24.362 1.080 8.611 1.00 92.00 98 GLN A C 1
ATOM 799 O O . GLN A 1 98 ? -25.068 0.588 7.724 1.00 92.00 98 GLN A O 1
ATOM 804 N N . LEU A 1 99 ? -23.031 0.913 8.622 1.00 90.06 99 LEU A N 1
ATOM 805 C CA . LEU A 1 99 ? -22.286 0.181 7.588 1.00 90.06 99 LEU A CA 1
ATOM 806 C C . LEU A 1 99 ? -22.167 -1.319 7.898 1.00 90.06 99 LEU A C 1
ATOM 808 O O . LEU A 1 99 ? -21.556 -1.752 8.872 1.00 90.06 99 LEU A O 1
ATOM 812 N N . ARG A 1 100 ? -22.665 -2.145 6.982 1.00 90.25 100 ARG A N 1
ATOM 813 C CA . ARG A 1 100 ? -22.556 -3.605 7.071 1.00 90.25 100 ARG A CA 1
ATOM 814 C C . ARG A 1 100 ? -21.087 -4.058 7.068 1.00 90.25 100 ARG A C 1
ATOM 816 O O . ARG A 1 100 ? -20.327 -3.648 6.191 1.00 90.25 100 ARG A O 1
ATOM 823 N N . LEU A 1 101 ? -20.719 -4.950 7.993 1.00 88.31 101 LEU A N 1
ATOM 824 C CA . LEU A 1 101 ? -19.373 -5.538 8.162 1.00 88.31 101 LEU A CA 1
ATOM 825 C C . LEU A 1 101 ? -18.249 -4.570 8.570 1.00 88.31 101 LEU A C 1
ATOM 827 O O . LEU A 1 101 ? -17.082 -4.958 8.561 1.00 88.31 101 LEU A O 1
ATOM 831 N N . LEU A 1 102 ? -18.577 -3.325 8.906 1.00 89.88 102 LEU A N 1
ATOM 832 C CA . LEU A 1 102 ? -17.612 -2.348 9.419 1.00 89.88 102 LEU A CA 1
ATOM 833 C C . LEU A 1 102 ? -17.988 -1.851 10.811 1.00 89.88 102 LEU A C 1
ATOM 835 O O . LEU A 1 102 ? -17.137 -1.301 11.505 1.00 89.88 102 LEU A O 1
ATOM 839 N N . GLU A 1 103 ? -19.246 -2.039 11.204 1.00 92.19 103 GLU A N 1
ATOM 840 C CA . GLU A 1 103 ? -19.734 -1.560 12.483 1.00 92.19 103 GLU A CA 1
ATOM 841 C C . GLU A 1 103 ? -19.403 -2.494 13.631 1.00 92.19 103 GLU A C 1
ATOM 843 O O . GLU A 1 103 ? -19.474 -3.720 13.513 1.00 92.19 103 GLU A O 1
ATOM 848 N N . VAL A 1 104 ? -19.035 -1.861 14.742 1.00 91.19 104 VAL A N 1
ATOM 849 C CA . VAL A 1 104 ? -18.605 -2.501 15.979 1.00 91.19 104 VAL A CA 1
ATOM 850 C C . VAL A 1 104 ? -19.421 -1.987 17.155 1.00 91.19 104 VAL A C 1
ATOM 852 O O . VAL A 1 104 ? -19.906 -0.854 17.127 1.00 91.19 104 VAL A O 1
ATOM 855 N N . ASP A 1 105 ? -19.563 -2.821 18.179 1.00 89.88 105 ASP A N 1
ATOM 856 C CA . ASP A 1 105 ? -20.282 -2.496 19.412 1.00 89.88 105 ASP A CA 1
ATOM 857 C C . ASP A 1 105 ? -19.574 -1.395 20.223 1.00 89.88 105 ASP A C 1
ATOM 859 O O . ASP A 1 105 ? -20.172 -0.369 20.547 1.00 89.88 105 ASP A O 1
ATOM 863 N N . ASN A 1 106 ? -18.279 -1.572 20.486 1.00 89.31 106 ASN A N 1
ATOM 864 C CA . ASN A 1 106 ? -17.427 -0.647 21.219 1.00 89.31 106 ASN A CA 1
ATOM 865 C C . ASN A 1 106 ? -16.368 -0.071 20.277 1.00 89.31 106 ASN A C 1
ATOM 867 O O . ASN A 1 106 ? -15.578 -0.804 19.672 1.00 89.31 106 ASN A O 1
ATOM 871 N N . ARG A 1 107 ? -16.355 1.259 20.153 1.00 87.62 107 ARG A N 1
ATOM 872 C CA . ARG A 1 107 ? -15.401 2.010 19.325 1.00 87.62 107 ARG A CA 1
ATOM 873 C C . ARG A 1 107 ? -14.280 2.583 20.189 1.00 87.62 107 ARG A C 1
ATOM 875 O O . ARG A 1 107 ? -14.528 2.972 21.328 1.00 87.62 107 ARG A O 1
ATOM 882 N N . VAL A 1 108 ? -13.084 2.658 19.610 1.00 85.38 108 VAL A N 1
ATOM 883 C CA . VAL A 1 108 ? -11.918 3.382 20.152 1.00 85.38 108 VAL A CA 1
ATOM 884 C C . VAL A 1 108 ? -12.009 4.863 19.825 1.00 85.38 108 VAL A C 1
ATOM 886 O O . VAL A 1 108 ? -12.458 5.176 18.696 1.00 85.38 108 VAL A O 1
#

Organism: Vigna unguiculata (NCBI:txid3917)

Foldseek 3Di:
DVCCDCVNPVDDDDDDDDVPVVVVVVVVVVVVVVVVVVVVVVVVVVVVPPPDPDPWDKDWDDDVQWIKIWTPPPDPDPPDTPIDIWHADDPVRDDDPDDHPPDTPDDD

Radius of gyration: 29.96 Å; chains: 1; bounding box: 54×27×88 Å

pLDDT: mean 86.35, std 11.14, range [55.31, 97.88]

Sequence (108 aa):
LWCFRSKISPIPQRIVHGTTIEILWTILPSIILMFIAIPSFTLLYSMDDVVVDPAITIKAIGHQWYWSYEYSDYNNSDEQSLAFDSYMVPEDDLELGQLRLLEVDNRV

Secondary structure (DSSP, 8-state):
-GGG-TTT--S-------HHHHHHHHHHHHHHHHHHHHHHHHHHHHHHT--S--S--EEEEEETTEEEEEE-TT-SSTT--EEEEE-BPPGGG--TTPPTTT-BSS--

InterPro domains:
  IPR002429 Cytochrome c oxidase subunit II-like C-terminal [PF00116] (56-108)
  IPR002429 Cytochrome c oxidase subunit II-like C-terminal [PS50857] (53-108)
  IPR008972 Cupredoxin [G3DSA:2.60.40.420] (53-108)
  IPR008972 Cupredoxin [SSF49503] (53-107)
  IPR011759 Cytochrome C oxidase subunit II, transmembrane domain [PF02790] (2-43)
  IPR011759 Cytochrome C oxidase subunit II, transmembrane domain [PS50999] (1-51)
  IPR036257 Cytochrome C oxidase subunit II, transmembrane domain superfamily [G3DSA:1.10.287.90] (1-51)
  IPR036257 Cytochrome C oxidase subunit II, transmembrane domain superfamily [SSF81464] (1-50)
  IPR045187 Cytochrome c/quinol oxidase subunit II [PTHR22888] (1-108)